Protein AF-A0A9E5TAW5-F1 (afdb_monomer)

Mean predicted aligned error: 6.59 Å

Sequence (122 aa):
MKRLFSFRGGVHPPYFKELTSGKPLVAAALPRRVVIPLSQHTGKPAKPVVKAGDEVKTGQLIGESDGFISLPVHSSISGKVMDIKPWPHPLGRNVTSIIIESDGKDEWTSDLTAHEDYFRLS

Radius of gyration: 19.66 Å; Cα contacts (8 Å, |Δi|>4): 217; chains: 1; bounding box: 40×65×37 Å

Secondary structure (DSSP, 8-state):
-----SSS--------GGGTTTSPP-PPPPPSEEEEES--SSSSPPEE---TT-EE-BT-EEEE--SSS---EE-SSSEEEEEEEEEE-TTS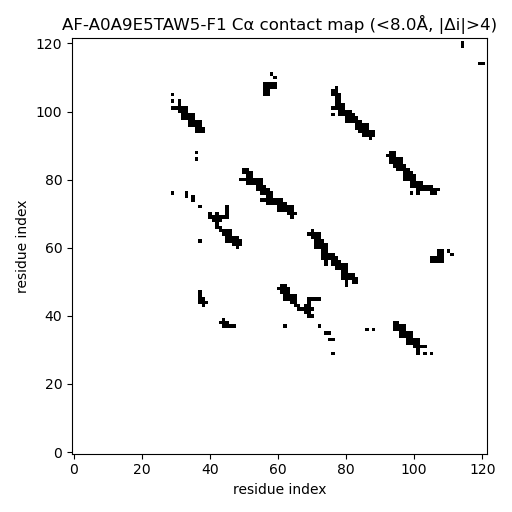SEEEEEEEEE-S--PBPTT----S-GGG--

pLDDT: mean 92.04, std 10.33, range [49.16, 98.81]

Nearest PDB structures (foldseek):
  7zc6-assembly1_C  TM=7.643E-01  e=5.423E-09  Clostridium tetanomorphum
  8rb9-assembly1_C  TM=7.328E-01  e=5.423E-09  Azotobacter vinelandii DJ
  8rbm-assembly1_C  TM=7.710E-01  e=1.057E-08  Azotobacter vinelandii DJ
  8ad0-assembly1_A  TM=7.901E-01  e=2.490E-04  Vibrio cholerae
  8acw-assembly1_A  TM=7.903E-01  e=4.046E-04  Vibrio cholerae

Structure (mmCIF, N/CA/C/O backbone):
data_AF-A0A9E5TAW5-F1
#
_entry.id   AF-A0A9E5TAW5-F1
#
loop_
_atom_site.group_PDB
_atom_site.id
_atom_site.type_symbol
_atom_site.label_atom_id
_atom_site.label_alt_id
_atom_site.label_comp_id
_atom_site.label_asym_id
_atom_site.label_entity_id
_atom_site.label_seq_id
_atom_site.pdbx_PDB_ins_code
_atom_site.Cartn_x
_atom_site.Cartn_y
_atom_site.Cartn_z
_atom_site.occupancy
_atom_site.B_iso_or_equiv
_atom_site.auth_seq_id
_atom_site.auth_comp_id
_atom_site.auth_asym_id
_atom_site.auth_atom_id
_atom_site.pdbx_PDB_model_num
ATOM 1 N N . MET A 1 1 ? -13.072 52.232 5.764 1.00 49.16 1 MET A N 1
ATOM 2 C CA . MET A 1 1 ? -13.736 51.083 5.102 1.00 49.16 1 MET A CA 1
ATOM 3 C C . MET A 1 1 ? -13.100 49.792 5.603 1.00 49.16 1 MET A C 1
ATOM 5 O O . MET A 1 1 ? -11.887 49.661 5.509 1.00 49.16 1 MET A O 1
ATOM 9 N N . LYS A 1 2 ? -13.878 48.883 6.205 1.00 49.62 2 LYS A N 1
ATOM 10 C CA . LYS A 1 2 ? -13.382 47.616 6.775 1.00 49.62 2 LYS A CA 1
ATOM 11 C C . LYS A 1 2 ? -13.320 46.566 5.658 1.00 49.62 2 LYS A C 1
ATOM 13 O O . LYS A 1 2 ? -14.340 46.270 5.046 1.00 49.62 2 LYS A O 1
ATOM 18 N N . ARG A 1 3 ? -12.126 46.051 5.354 1.00 54.75 3 ARG A N 1
ATOM 19 C CA . ARG A 1 3 ? -11.901 45.057 4.294 1.00 54.75 3 ARG A CA 1
ATOM 20 C C . ARG A 1 3 ? -12.415 43.691 4.770 1.00 54.75 3 ARG A C 1
ATOM 22 O O . ARG A 1 3 ? -11.812 43.080 5.646 1.00 54.75 3 ARG A O 1
ATOM 29 N N . LEU A 1 4 ? -13.555 43.259 4.236 1.00 65.44 4 LEU A N 1
ATOM 30 C CA . LEU A 1 4 ? -14.177 41.966 4.527 1.00 65.44 4 LEU A CA 1
ATOM 31 C C . LEU A 1 4 ? -13.536 40.887 3.628 1.00 65.44 4 LEU A C 1
ATOM 33 O O . LEU A 1 4 ? -13.737 40.896 2.419 1.00 65.44 4 LEU A O 1
ATOM 37 N N . PHE A 1 5 ? -12.771 39.987 4.258 1.00 62.41 5 PHE A N 1
ATOM 38 C CA . PHE A 1 5 ? -12.158 38.743 3.746 1.00 62.41 5 PHE A CA 1
ATOM 39 C C . PHE A 1 5 ? -10.896 38.844 2.855 1.00 62.41 5 PHE A C 1
ATOM 41 O O . PHE A 1 5 ? -10.734 39.734 2.021 1.00 62.41 5 PHE A O 1
ATOM 48 N N . SER A 1 6 ? -9.954 37.914 3.089 1.00 65.12 6 SER A N 1
ATOM 49 C CA . SER A 1 6 ? -8.589 37.876 2.529 1.00 65.12 6 SER A CA 1
ATOM 50 C C . SER A 1 6 ? -8.463 37.173 1.170 1.00 65.12 6 SER A C 1
ATOM 52 O O . SER A 1 6 ? -7.374 37.171 0.602 1.00 65.12 6 SER A O 1
ATOM 54 N N . PHE A 1 7 ? -9.547 36.624 0.614 1.00 69.00 7 PHE A N 1
ATOM 55 C CA . PHE A 1 7 ? -9.551 35.952 -0.689 1.00 69.00 7 PHE A CA 1
ATOM 56 C C . PHE A 1 7 ? -10.883 36.171 -1.431 1.00 69.00 7 PHE A C 1
ATOM 58 O O . PHE A 1 7 ? -11.929 36.361 -0.810 1.00 69.00 7 PHE A O 1
ATOM 65 N N . ARG A 1 8 ? -10.842 36.203 -2.772 1.00 67.12 8 ARG A N 1
ATOM 66 C CA . ARG A 1 8 ? -12.033 36.340 -3.630 1.00 67.12 8 ARG A CA 1
ATOM 67 C C . ARG A 1 8 ? -12.615 34.955 -3.928 1.00 67.12 8 ARG A C 1
ATOM 69 O O . ARG A 1 8 ? -11.974 34.176 -4.622 1.00 67.12 8 ARG A O 1
ATOM 76 N N . GLY A 1 9 ? -13.847 34.712 -3.482 1.00 72.38 9 GLY A N 1
ATOM 77 C CA . GLY A 1 9 ? -14.606 33.493 -3.780 1.00 72.38 9 GLY A CA 1
ATOM 78 C C . GLY A 1 9 ? -14.320 32.337 -2.820 1.00 72.38 9 GLY A C 1
ATOM 79 O O . GLY A 1 9 ? -13.213 32.179 -2.330 1.00 72.38 9 GLY A O 1
ATOM 80 N N . GLY A 1 10 ? -15.343 31.535 -2.538 1.00 76.12 10 GLY A N 1
ATOM 81 C CA . GLY A 1 10 ? -15.266 30.376 -1.653 1.00 76.12 10 GLY A CA 1
ATOM 82 C C . GLY A 1 10 ? -16.658 29.983 -1.180 1.00 76.12 10 GLY A C 1
ATOM 83 O O . GLY A 1 10 ? -17.458 30.844 -0.819 1.00 76.12 10 GLY A O 1
ATOM 84 N N . VAL A 1 11 ? -16.954 28.688 -1.205 1.00 82.50 11 VAL A N 1
ATOM 85 C CA . VAL A 1 11 ? 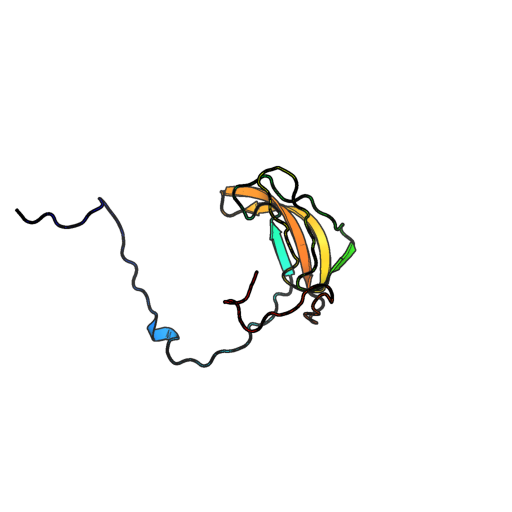-18.133 28.131 -0.538 1.00 82.50 11 VAL A CA 1
ATOM 86 C C . VAL A 1 11 ? -17.663 27.621 0.815 1.00 82.50 11 VAL A C 1
ATOM 88 O O . VAL A 1 11 ? -16.562 27.084 0.922 1.00 82.50 11 VAL A O 1
ATOM 91 N N . HIS A 1 12 ? -18.480 27.803 1.845 1.00 82.75 12 HIS A N 1
ATOM 92 C CA . HIS A 1 12 ? -18.277 27.187 3.148 1.00 82.75 12 HIS A CA 1
ATOM 93 C C . HIS A 1 12 ? -19.332 26.089 3.305 1.00 82.75 12 HIS A C 1
ATOM 95 O O . HIS A 1 12 ? -20.436 26.382 3.770 1.00 82.75 12 HIS A O 1
ATOM 101 N N . PRO A 1 13 ? -19.068 24.857 2.823 1.00 89.19 13 PRO A N 1
ATOM 102 C CA . PRO A 1 13 ? -20.033 23.779 2.944 1.00 89.19 13 PRO A CA 1
ATOM 103 C C . PRO A 1 13 ? -20.365 23.535 4.422 1.00 89.19 13 PRO A C 1
ATOM 105 O O . PRO A 1 13 ? -19.464 23.618 5.261 1.00 89.19 13 PRO A O 1
ATOM 108 N N . PRO A 1 14 ? -21.626 23.224 4.760 1.00 91.81 14 PRO A N 1
ATOM 109 C CA . PRO A 1 14 ? -21.975 22.808 6.112 1.00 91.81 14 PRO A CA 1
ATOM 110 C C . PRO A 1 14 ? -21.135 21.595 6.548 1.00 91.81 14 PRO A C 1
ATOM 112 O O . PRO A 1 14 ? -20.923 20.667 5.768 1.00 91.81 14 PRO A O 1
ATOM 115 N N . TYR A 1 15 ? -20.640 21.612 7.788 1.00 88.88 15 TYR A N 1
ATOM 116 C CA . TYR A 1 15 ? -19.659 20.628 8.264 1.00 88.88 15 TYR A CA 1
ATOM 117 C C . TYR A 1 15 ? -20.251 19.301 8.755 1.00 88.88 15 TYR A C 1
ATOM 119 O O . TYR A 1 15 ? -19.544 18.298 8.730 1.00 88.88 15 TYR A O 1
ATOM 127 N N . PHE A 1 16 ? -21.491 19.301 9.252 1.00 93.38 16 PHE A N 1
ATOM 128 C CA . PHE A 1 16 ? -22.209 18.123 9.759 1.00 93.38 16 PHE A CA 1
ATOM 129 C C . PHE A 1 16 ? -21.443 17.233 10.768 1.00 93.38 16 PHE A 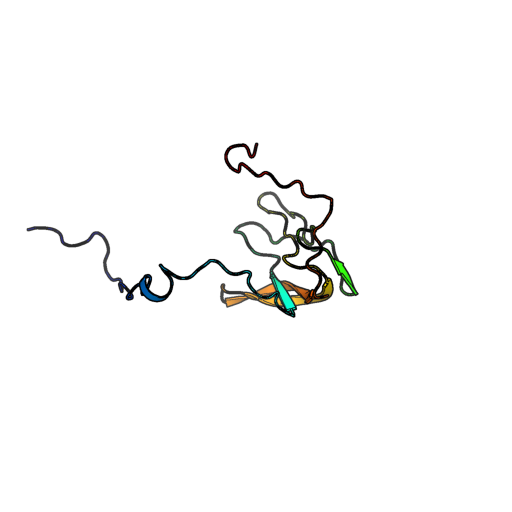C 1
ATOM 131 O O . PHE A 1 16 ? -21.661 16.021 10.843 1.00 93.38 16 PHE A O 1
ATOM 138 N N . LYS A 1 17 ? -20.527 17.808 11.563 1.00 90.81 17 LYS A N 1
ATOM 139 C CA . LYS A 1 17 ? -19.689 17.065 12.531 1.00 90.81 17 LYS A CA 1
ATOM 140 C C . LYS A 1 17 ? -20.518 16.408 13.639 1.00 90.81 17 LYS A C 1
ATOM 142 O O . LYS A 1 17 ? -20.134 15.371 14.177 1.00 90.81 17 LYS A O 1
ATOM 147 N N . GLU A 1 18 ? -21.664 16.996 13.960 1.00 94.94 18 GLU A N 1
ATOM 148 C CA . GLU A 1 18 ? -22.633 16.515 14.941 1.00 94.94 18 GLU A CA 1
ATOM 149 C C . GLU A 1 18 ? -23.220 15.136 14.597 1.00 94.94 18 GLU A C 1
ATOM 151 O O . GLU A 1 18 ? -23.656 14.421 15.495 1.00 94.94 18 GLU A O 1
ATOM 156 N N . LEU A 1 19 ? -23.176 14.706 13.326 1.00 94.56 19 LEU A N 1
ATOM 157 C CA . LEU A 1 19 ? -23.708 13.403 12.903 1.00 94.56 19 LEU A CA 1
ATOM 158 C C . LEU A 1 19 ? -22.942 12.205 13.488 1.00 94.56 19 LEU A C 1
ATOM 160 O O . LEU A 1 19 ? -23.467 11.083 13.513 1.00 94.56 19 LEU A O 1
ATOM 164 N N . THR A 1 20 ? -21.692 12.403 13.915 1.00 93.62 20 THR A N 1
ATOM 165 C CA . THR A 1 20 ? -20.823 11.326 14.416 1.00 93.62 20 THR A CA 1
ATOM 166 C C . THR A 1 20 ? -20.084 11.662 15.708 1.00 93.62 20 THR A C 1
ATOM 168 O O . THR A 1 20 ? -19.433 10.777 16.251 1.00 93.62 20 THR A O 1
ATOM 171 N N . SER A 1 21 ? -20.196 12.883 16.241 1.00 94.50 21 SER A N 1
ATOM 172 C CA . SER A 1 21 ? -19.385 13.352 17.379 1.00 94.50 21 SER A CA 1
ATOM 173 C C . SER A 1 21 ? -19.553 12.550 18.675 1.00 94.50 21 SER A C 1
ATOM 175 O O . SER A 1 21 ? -18.648 12.551 19.500 1.00 94.50 21 SER A O 1
ATOM 177 N N . GLY 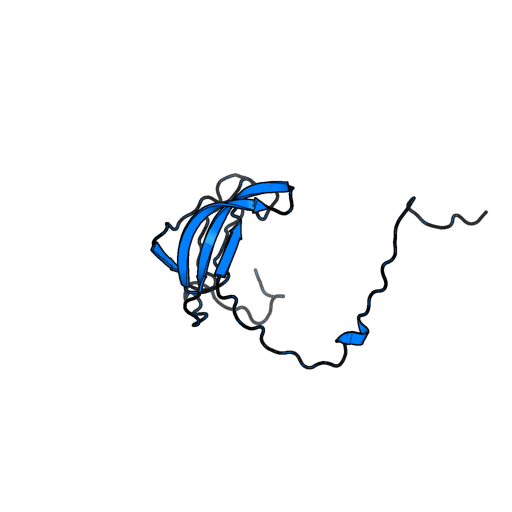A 1 22 ? -20.697 11.887 18.868 1.00 95.38 22 GLY A N 1
ATOM 178 C CA . GLY A 1 22 ? -20.981 11.053 20.044 1.00 95.38 22 GLY A CA 1
ATOM 179 C C . GLY A 1 22 ? -20.975 9.547 19.776 1.00 95.38 22 GLY A C 1
ATOM 180 O O . GLY A 1 22 ? -21.359 8.777 20.653 1.00 95.38 22 GLY A O 1
ATOM 181 N N . LYS A 1 23 ? -20.615 9.107 18.565 1.00 95.44 23 LYS A N 1
ATOM 182 C CA . LYS A 1 23 ? -20.611 7.679 18.223 1.00 95.44 23 LYS A CA 1
ATOM 183 C C . LYS A 1 23 ? -19.324 7.018 18.733 1.00 95.44 23 LYS A C 1
ATOM 185 O O . LYS A 1 23 ? -18.265 7.640 18.655 1.00 95.44 23 LYS A O 1
ATOM 190 N N . PRO A 1 24 ? -19.387 5.770 19.230 1.00 94.88 24 PRO A N 1
ATOM 191 C CA . PRO A 1 24 ? -18.186 5.034 19.605 1.00 94.88 24 PRO A CA 1
ATOM 192 C C . PRO A 1 24 ? -17.301 4.777 18.379 1.00 94.88 24 PRO A C 1
ATOM 194 O O . PRO A 1 24 ? -17.797 4.645 17.257 1.00 94.88 24 PRO A O 1
ATOM 197 N N . LEU A 1 25 ? -15.989 4.673 18.604 1.00 94.06 25 LEU A N 1
ATOM 198 C CA . LEU A 1 25 ? -15.061 4.187 17.586 1.00 94.06 25 LEU A CA 1
ATOM 199 C C . LEU A 1 25 ? -15.351 2.710 17.308 1.00 94.06 25 LEU A C 1
ATOM 201 O O . LEU A 1 25 ? -15.538 1.920 18.233 1.00 94.06 25 LEU A O 1
ATOM 205 N N . VAL A 1 26 ? -15.380 2.342 16.032 1.00 93.31 26 VAL A N 1
ATOM 206 C CA . VAL A 1 26 ? -15.587 0.964 15.581 1.00 93.31 26 VAL A CA 1
ATOM 207 C C . VAL A 1 26 ? -14.526 0.611 14.549 1.00 93.31 26 VAL A C 1
ATOM 209 O O . VAL A 1 26 ? -14.103 1.470 13.773 1.00 93.31 26 VAL A O 1
ATOM 212 N N . ALA A 1 27 ? -14.096 -0.649 14.536 1.00 90.50 27 ALA A N 1
ATOM 213 C CA . ALA A 1 27 ? -13.191 -1.140 13.508 1.00 90.50 27 ALA A CA 1
ATOM 214 C C . ALA A 1 27 ? -13.898 -1.124 12.144 1.00 90.50 27 ALA A C 1
ATOM 216 O O . ALA A 1 27 ? -15.029 -1.599 12.011 1.00 90.50 27 ALA A O 1
ATOM 217 N N . ALA A 1 28 ? -13.236 -0.566 11.132 1.00 90.19 28 ALA A N 1
ATOM 218 C CA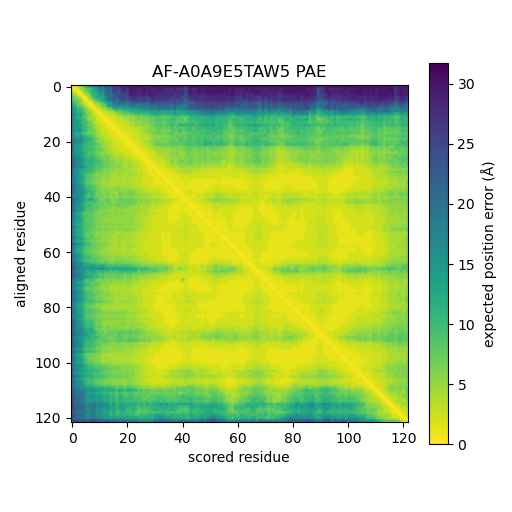 . ALA A 1 28 ? -13.731 -0.627 9.765 1.00 90.19 28 ALA A CA 1
ATOM 219 C C . ALA A 1 28 ? -13.586 -2.056 9.224 1.00 90.19 28 ALA A C 1
ATOM 221 O O . ALA A 1 28 ? -12.585 -2.725 9.475 1.00 90.19 28 ALA A O 1
ATOM 222 N N . ALA A 1 29 ? -14.576 -2.518 8.459 1.00 92.50 29 ALA A N 1
ATOM 223 C CA . ALA A 1 29 ? -14.458 -3.784 7.749 1.00 92.50 29 ALA A CA 1
ATOM 224 C C . ALA A 1 29 ? -13.367 -3.684 6.675 1.00 92.50 29 ALA A C 1
ATOM 226 O O . ALA A 1 29 ? -13.293 -2.690 5.945 1.00 92.50 29 ALA A O 1
ATOM 227 N N . LEU A 1 30 ? -12.553 -4.730 6.554 1.00 93.19 30 LEU A N 1
ATOM 228 C CA . LEU A 1 30 ? -11.508 -4.782 5.541 1.00 93.19 30 LEU A CA 1
ATOM 229 C C . LEU A 1 30 ? -12.124 -4.826 4.138 1.00 93.19 30 LEU A C 1
ATOM 231 O O . LEU A 1 30 ? -13.085 -5.569 3.896 1.00 93.19 30 LEU A O 1
ATOM 235 N N . PRO A 1 31 ? -11.583 -4.057 3.184 1.00 96.75 31 PRO A N 1
ATOM 236 C CA . PRO A 1 31 ? -12.041 -4.116 1.809 1.00 96.75 31 PRO A CA 1
ATOM 237 C C . PRO A 1 31 ? -11.657 -5.458 1.174 1.00 96.75 31 PRO A C 1
ATOM 239 O O . PRO A 1 31 ? -10.545 -5.945 1.339 1.00 96.75 31 PRO A O 1
ATOM 242 N N . ARG A 1 32 ? -12.546 -6.025 0.348 1.00 97.75 32 ARG A N 1
ATOM 243 C CA . ARG A 1 32 ? -12.252 -7.258 -0.416 1.00 97.75 32 ARG A CA 1
ATOM 244 C C . ARG A 1 32 ? -11.139 -7.077 -1.451 1.00 97.75 32 ARG A C 1
ATOM 246 O O . ARG A 1 32 ? -10.532 -8.049 -1.883 1.00 97.75 32 ARG A O 1
ATOM 253 N N . ARG A 1 33 ? -10.911 -5.841 -1.894 1.00 98.00 33 ARG A N 1
ATOM 254 C CA . ARG A 1 33 ? -9.899 -5.482 -2.884 1.00 98.00 33 ARG A CA 1
ATOM 255 C C . ARG A 1 33 ? -9.430 -4.060 -2.643 1.00 98.00 33 ARG A C 1
ATOM 257 O O . ARG A 1 33 ? -10.256 -3.181 -2.402 1.00 98.00 33 ARG A O 1
ATOM 264 N N . VAL A 1 34 ? -8.135 -3.831 -2.808 1.00 98.19 34 VAL A N 1
ATOM 265 C CA . VAL A 1 34 ? -7.547 -2.490 -2.860 1.00 98.19 34 VAL A CA 1
ATOM 266 C C . VAL A 1 34 ? -6.807 -2.283 -4.173 1.00 98.19 34 VAL A C 1
ATOM 268 O O . VAL A 1 34 ? -6.355 -3.232 -4.817 1.00 98.19 34 VAL A O 1
ATOM 271 N N . VAL A 1 35 ? -6.695 -1.019 -4.567 1.00 98.38 35 VAL A N 1
ATOM 272 C CA . VAL A 1 35 ? -5.831 -0.586 -5.661 1.00 98.38 35 VAL A CA 1
ATOM 273 C C . VAL A 1 35 ? -4.898 0.465 -5.096 1.00 98.38 35 VAL A C 1
ATOM 275 O O . VAL A 1 35 ? -5.363 1.500 -4.622 1.00 98.38 35 VAL A O 1
ATOM 278 N N . ILE A 1 36 ? -3.600 0.183 -5.119 1.00 98.38 36 ILE A N 1
ATOM 279 C CA . ILE A 1 36 ? -2.578 1.023 -4.501 1.00 98.38 36 ILE A CA 1
ATOM 280 C C . ILE A 1 36 ? -1.739 1.661 -5.613 1.00 98.38 36 ILE A C 1
ATOM 282 O O . ILE A 1 36 ? -0.944 0.966 -6.252 1.00 98.38 36 ILE A O 1
ATOM 286 N N . PRO A 1 37 ? -1.913 2.966 -5.888 1.00 98.19 37 PRO A N 1
ATOM 287 C CA . PRO A 1 37 ? -1.079 3.684 -6.843 1.00 98.19 37 PRO A CA 1
ATOM 288 C C . PRO A 1 37 ? 0.378 3.722 -6.396 1.00 98.19 37 PRO A C 1
ATOM 290 O O . PRO A 1 37 ? 0.652 3.994 -5.233 1.00 98.19 37 PRO A O 1
ATOM 293 N N . LEU A 1 38 ? 1.318 3.556 -7.328 1.00 97.94 38 LEU A N 1
ATOM 294 C CA . LEU A 1 38 ? 2.749 3.741 -7.048 1.00 97.94 38 LEU A CA 1
ATOM 295 C C . LEU A 1 38 ? 3.183 5.219 -7.082 1.00 97.94 38 LEU A C 1
ATOM 297 O O . LEU A 1 38 ? 4.316 5.557 -6.757 1.00 97.94 38 LEU A O 1
ATOM 301 N N . SER A 1 39 ? 2.278 6.120 -7.473 1.00 96.38 39 SER A N 1
ATOM 302 C CA . SER A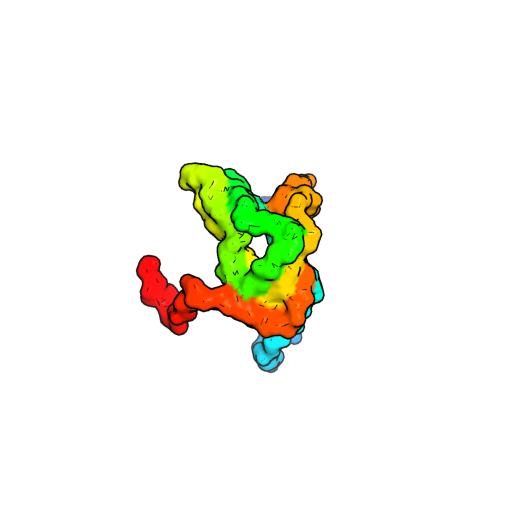 1 39 ? 2.481 7.571 -7.479 1.00 96.38 39 SER A CA 1
ATOM 303 C C . SER A 1 39 ? 1.587 8.220 -6.419 1.00 96.38 39 SER A C 1
ATOM 305 O O . SER A 1 39 ? 0.505 8.698 -6.738 1.00 96.38 39 SER A O 1
ATOM 307 N N . GLN A 1 40 ? 2.024 8.211 -5.155 1.00 94.12 40 GLN A N 1
ATOM 308 C CA . GLN A 1 40 ? 1.290 8.815 -4.021 1.00 94.12 40 GLN A CA 1
ATOM 309 C C . GLN A 1 40 ? 1.887 10.144 -3.533 1.00 94.12 40 GLN A C 1
ATOM 311 O O . GLN A 1 40 ? 1.348 10.787 -2.637 1.00 94.12 40 GLN A O 1
ATOM 316 N N . HIS A 1 41 ? 3.006 10.562 -4.116 1.00 93.19 41 HIS A N 1
ATOM 317 C CA . HIS A 1 41 ? 3.786 11.720 -3.693 1.00 93.19 41 HIS A CA 1
ATOM 318 C C . HIS A 1 41 ? 4.293 12.517 -4.902 1.00 93.19 41 HIS A C 1
ATOM 320 O O . HIS A 1 41 ? 4.252 12.038 -6.034 1.00 93.19 41 HIS A O 1
ATOM 326 N N . THR A 1 42 ? 4.833 13.716 -4.660 1.00 92.50 42 THR A N 1
ATOM 327 C CA . THR A 1 42 ? 5.343 14.631 -5.705 1.00 92.50 42 THR A CA 1
ATOM 328 C C . THR A 1 42 ? 6.547 14.079 -6.478 1.00 92.50 42 THR A C 1
ATOM 330 O O . THR A 1 42 ? 6.783 14.468 -7.618 1.00 92.50 42 THR A O 1
ATOM 333 N N . GLY A 1 43 ? 7.318 13.186 -5.854 1.00 94.06 43 GLY A N 1
ATOM 334 C CA . GLY A 1 43 ? 8.481 12.528 -6.451 1.00 94.06 43 GLY A CA 1
ATOM 335 C C . GLY A 1 43 ? 8.187 11.566 -7.612 1.00 94.06 43 GLY A C 1
ATOM 336 O O . GLY A 1 43 ? 7.031 11.305 -7.948 1.00 94.06 43 GLY A O 1
ATOM 337 N N . LYS A 1 44 ? 9.251 10.995 -8.194 1.00 96.62 44 LYS A N 1
ATOM 338 C CA . LYS A 1 44 ? 9.158 9.954 -9.232 1.00 96.62 44 LYS A CA 1
ATOM 339 C C . LYS A 1 44 ? 8.424 8.725 -8.666 1.00 96.62 44 LYS A C 1
ATOM 341 O O . LYS A 1 44 ? 8.761 8.334 -7.559 1.00 96.62 44 LYS A O 1
ATOM 346 N N . PRO A 1 45 ? 7.442 8.126 -9.370 1.00 96.81 45 PRO A N 1
ATOM 347 C CA . PRO A 1 45 ? 6.682 6.991 -8.844 1.00 96.81 45 PRO A CA 1
ATOM 348 C C . PRO A 1 45 ? 7.573 5.850 -8.345 1.00 96.81 45 PRO A C 1
ATOM 350 O O . PRO A 1 45 ? 8.594 5.560 -8.968 1.00 96.81 45 PRO A O 1
ATOM 353 N N . ALA A 1 46 ? 7.147 5.188 -7.270 1.00 98.25 46 ALA A N 1
ATOM 354 C CA . ALA A 1 46 ? 7.832 4.019 -6.739 1.00 98.25 46 ALA A CA 1
ATOM 355 C C . ALA A 1 46 ? 7.882 2.892 -7.784 1.00 98.25 46 ALA A C 1
ATOM 357 O O . ALA A 1 46 ? 6.948 2.698 -8.570 1.00 98.25 46 ALA A O 1
ATOM 358 N N . LYS A 1 47 ? 8.974 2.130 -7.788 1.00 98.06 47 LYS A N 1
ATOM 359 C CA . LYS A 1 47 ? 9.150 0.975 -8.668 1.00 98.06 47 LYS A CA 1
ATOM 360 C C . LYS A 1 47 ? 8.581 -0.269 -7.978 1.00 98.06 47 LYS A C 1
ATOM 362 O O . LYS A 1 47 ? 8.949 -0.529 -6.837 1.00 98.06 47 LYS A O 1
ATOM 367 N N . PRO A 1 48 ? 7.687 -1.044 -8.619 1.00 98.38 48 PRO A N 1
ATOM 368 C CA . PRO A 1 48 ? 7.102 -2.220 -7.980 1.00 98.38 48 PRO A CA 1
ATOM 369 C C . PRO A 1 48 ? 8.183 -3.263 -7.670 1.00 98.38 48 PRO A C 1
ATOM 371 O O . PRO A 1 48 ? 9.034 -3.537 -8.517 1.00 98.38 48 PRO A O 1
ATOM 374 N N . VAL A 1 49 ? 8.116 -3.860 -6.478 1.00 98.44 49 VAL A N 1
ATOM 375 C CA . VAL A 1 49 ? 9.014 -4.952 -6.037 1.00 98.44 49 VAL A CA 1
ATOM 376 C C . VAL A 1 49 ? 8.301 -6.299 -5.884 1.00 98.44 49 VAL A C 1
ATOM 378 O O . VAL A 1 49 ? 8.922 -7.296 -5.533 1.00 98.44 49 VAL A O 1
ATOM 381 N N . VAL A 1 50 ? 7.005 -6.334 -6.188 1.00 98.56 50 VAL A N 1
ATOM 382 C CA . VAL A 1 50 ? 6.167 -7.540 -6.251 1.00 98.56 50 VAL A CA 1
ATOM 383 C C . VAL A 1 50 ? 5.661 -7.752 -7.678 1.00 98.56 50 VAL A C 1
ATOM 385 O O . VAL A 1 50 ? 5.746 -6.853 -8.519 1.00 98.56 50 VAL A O 1
ATOM 388 N N . LYS A 1 51 ? 5.101 -8.929 -7.956 1.00 98.62 51 LYS A N 1
ATOM 389 C CA . LYS A 1 51 ? 4.466 -9.283 -9.236 1.00 98.62 51 LYS A CA 1
ATOM 390 C C . LYS A 1 51 ? 3.092 -9.918 -9.019 1.00 98.62 51 LYS A C 1
ATOM 392 O O . LYS A 1 51 ? 2.744 -10.345 -7.922 1.00 98.62 51 LYS A O 1
ATOM 397 N N . ALA A 1 52 ? 2.300 -9.992 -10.089 1.00 98.56 52 ALA A N 1
ATOM 398 C CA . ALA A 1 52 ? 1.030 -10.710 -10.064 1.00 98.56 52 ALA A CA 1
ATOM 399 C C . ALA A 1 52 ? 1.242 -12.172 -9.637 1.00 98.56 52 ALA A C 1
ATOM 401 O O . ALA A 1 52 ? 2.133 -12.856 -10.143 1.00 98.56 52 ALA A O 1
ATOM 402 N N . GLY A 1 53 ? 0.405 -12.640 -8.717 1.00 98.56 53 GLY A N 1
ATOM 403 C CA . GLY A 1 53 ? 0.493 -13.961 -8.110 1.00 98.56 53 GLY A CA 1
ATOM 404 C C . GLY A 1 53 ? 1.129 -13.979 -6.721 1.00 98.56 53 GLY A C 1
ATOM 405 O O . GLY A 1 53 ? 0.850 -14.925 -5.987 1.00 98.56 53 GLY A O 1
ATOM 406 N N . ASP A 1 54 ? 1.914 -12.964 -6.352 1.00 98.75 54 ASP A N 1
ATOM 407 C CA . ASP A 1 54 ? 2.588 -12.919 -5.052 1.00 98.75 54 ASP A CA 1
ATOM 408 C C . ASP A 1 54 ? 1.589 -12.727 -3.902 1.00 98.75 54 ASP A C 1
ATOM 410 O O . ASP A 1 54 ? 0.596 -12.002 -4.029 1.00 98.75 54 ASP A O 1
ATOM 414 N N . GLU A 1 55 ? 1.880 -13.353 -2.765 1.00 98.56 55 GLU A N 1
ATOM 415 C CA . GLU A 1 55 ? 1.216 -13.064 -1.495 1.00 98.56 55 GLU A CA 1
ATOM 416 C C . GLU A 1 55 ? 1.923 -11.902 -0.793 1.00 98.56 55 GLU A C 1
ATOM 418 O O . GLU A 1 55 ? 3.151 -11.782 -0.825 1.00 98.56 55 GLU A O 1
ATOM 423 N N . VAL A 1 56 ? 1.137 -11.032 -0.168 1.00 98.38 56 VAL A N 1
ATOM 424 C CA . VAL A 1 56 ? 1.616 -9.845 0.537 1.00 98.38 56 VAL A CA 1
ATOM 425 C C . VAL A 1 56 ? 0.926 -9.707 1.886 1.00 98.38 56 VAL A C 1
ATOM 427 O O . VAL A 1 56 ? -0.230 -10.092 2.050 1.00 98.38 56 VAL A O 1
ATOM 430 N N . LYS A 1 57 ? 1.636 -9.124 2.849 1.00 98.31 57 LYS A N 1
ATOM 431 C CA . LYS A 1 57 ? 1.147 -8.812 4.197 1.00 98.31 57 LYS A CA 1
ATOM 432 C C . LYS A 1 57 ? 0.816 -7.330 4.353 1.00 98.31 57 LYS A C 1
ATOM 434 O O . LYS A 1 57 ? 1.368 -6.489 3.640 1.00 98.31 57 LYS A O 1
ATOM 439 N N . THR A 1 58 ? -0.034 -6.987 5.316 1.00 97.38 58 THR A N 1
ATOM 440 C CA . THR A 1 58 ? -0.293 -5.591 5.693 1.00 97.38 58 THR A CA 1
ATOM 441 C C . THR A 1 58 ? 1.014 -4.929 6.138 1.00 97.38 58 THR A C 1
ATOM 443 O O . THR A 1 58 ? 1.794 -5.495 6.905 1.00 97.38 58 THR A O 1
ATOM 446 N N . GLY A 1 59 ? 1.301 -3.745 5.598 1.00 96.94 59 GLY A N 1
ATOM 447 C CA . GLY A 1 59 ? 2.543 -3.013 5.844 1.00 96.94 59 GLY A CA 1
ATOM 448 C C . GLY A 1 59 ? 3.767 -3.525 5.076 1.00 96.94 59 GLY A C 1
ATOM 449 O O . GLY A 1 59 ? 4.826 -2.918 5.180 1.00 96.94 59 GLY A O 1
ATOM 450 N N . GLN A 1 60 ? 3.664 -4.594 4.279 1.00 98.06 60 GLN A N 1
ATOM 451 C CA . GLN A 1 60 ? 4.787 -5.078 3.466 1.00 98.06 60 GLN A CA 1
ATOM 452 C C . GLN A 1 60 ? 5.156 -4.076 2.363 1.00 98.06 60 GLN A C 1
ATOM 454 O O . GLN A 1 60 ? 4.272 -3.521 1.710 1.00 98.06 60 GLN A O 1
ATOM 459 N N . LEU A 1 61 ? 6.454 -3.878 2.111 1.00 97.94 61 LEU A N 1
ATOM 460 C CA . LEU A 1 61 ? 6.947 -3.067 0.995 1.00 97.94 61 LEU A CA 1
ATOM 461 C C . LEU A 1 61 ? 6.543 -3.697 -0.348 1.00 97.94 61 LEU A C 1
ATOM 463 O O . LEU A 1 61 ? 6.886 -4.843 -0.630 1.00 97.94 61 LEU A O 1
ATOM 467 N N . ILE A 1 62 ? 5.835 -2.938 -1.184 1.00 98.50 62 ILE A N 1
ATOM 468 C CA . ILE A 1 62 ? 5.376 -3.377 -2.516 1.00 98.50 62 ILE A CA 1
ATOM 469 C C . ILE A 1 62 ? 5.878 -2.476 -3.650 1.00 98.50 62 ILE A C 1
ATOM 471 O O . ILE A 1 62 ? 5.854 -2.882 -4.814 1.00 98.50 62 ILE A O 1
ATOM 475 N N . GLY A 1 63 ? 6.387 -1.286 -3.324 1.00 98.25 63 GLY A N 1
ATOM 476 C CA . GLY A 1 63 ? 7.128 -0.432 -4.245 1.00 98.25 63 GLY A CA 1
ATOM 477 C C . GLY A 1 63 ? 8.317 0.241 -3.561 1.00 98.25 63 GLY A C 1
ATOM 478 O O . GLY A 1 63 ? 8.146 0.883 -2.528 1.00 98.25 63 GLY A O 1
ATOM 479 N N . GLU A 1 64 ? 9.508 0.111 -4.139 1.00 97.88 64 GLU A N 1
ATOM 480 C CA . GLU A 1 64 ? 10.733 0.766 -3.670 1.00 97.88 64 GLU A CA 1
ATOM 481 C C . GLU A 1 64 ? 10.863 2.187 -4.236 1.00 97.88 64 GLU A C 1
ATOM 483 O O . GLU A 1 64 ? 10.380 2.488 -5.332 1.00 97.88 64 GLU A O 1
ATOM 488 N N . SER A 1 65 ? 11.535 3.072 -3.497 1.00 97.06 65 SER A N 1
ATOM 489 C CA . SER A 1 65 ? 11.855 4.417 -3.978 1.00 97.06 65 SER A CA 1
ATOM 490 C C . SER A 1 65 ? 12.732 4.358 -5.231 1.00 97.06 65 SER A C 1
ATOM 492 O O . SER A 1 65 ? 13.759 3.686 -5.233 1.00 97.06 65 SER A O 1
ATOM 494 N N . ASP A 1 66 ? 12.382 5.114 -6.273 1.00 95.00 66 ASP A N 1
ATOM 495 C CA . ASP A 1 66 ? 13.103 5.105 -7.551 1.00 95.00 66 ASP A CA 1
ATOM 496 C C . ASP A 1 66 ? 13.462 6.527 -8.010 1.00 95.00 66 ASP A C 1
ATOM 498 O O . ASP A 1 66 ? 12.925 7.051 -8.985 1.00 95.00 66 ASP A O 1
ATOM 502 N N . GLY A 1 67 ? 14.382 7.181 -7.298 1.00 92.44 67 GLY A N 1
ATOM 503 C CA . GLY A 1 67 ? 14.928 8.487 -7.675 1.00 92.44 67 GLY A CA 1
ATOM 504 C C . GLY A 1 67 ? 15.291 9.368 -6.482 1.00 92.44 67 GLY A C 1
ATOM 505 O O . GLY A 1 67 ? 15.097 8.987 -5.333 1.00 92.44 67 GLY A O 1
ATOM 506 N N . PHE A 1 68 ? 15.799 10.573 -6.770 1.00 92.12 68 PHE A N 1
ATOM 507 C CA . PHE A 1 68 ? 16.228 11.530 -5.739 1.00 92.12 68 PHE A CA 1
ATOM 508 C C . PHE A 1 68 ? 15.073 12.006 -4.845 1.00 92.12 68 PHE A C 1
ATOM 510 O O . PHE A 1 68 ? 15.236 12.154 -3.640 1.00 92.12 68 PHE A O 1
ATOM 517 N N . ILE A 1 69 ? 13.893 12.217 -5.434 1.00 95.31 69 ILE A N 1
ATOM 518 C CA . ILE A 1 69 ? 12.652 12.486 -4.702 1.00 95.31 69 ILE A CA 1
ATOM 519 C C . ILE A 1 69 ? 11.723 11.314 -4.995 1.00 95.31 69 ILE A C 1
ATOM 521 O O . ILE A 1 69 ? 11.154 11.245 -6.084 1.00 95.31 69 ILE A O 1
ATOM 525 N N . SER A 1 70 ? 11.610 10.380 -4.053 1.00 96.56 70 SER A N 1
ATOM 526 C CA . SER A 1 70 ? 10.712 9.221 -4.103 1.00 96.56 70 SER A CA 1
ATOM 527 C C . SER A 1 70 ? 10.551 8.632 -2.701 1.00 96.56 70 SER A C 1
ATOM 529 O O . SER A 1 70 ? 11.469 8.739 -1.889 1.00 96.56 70 SER A O 1
ATOM 531 N N . LEU A 1 71 ? 9.412 7.998 -2.422 1.00 97.06 71 LEU A N 1
ATOM 532 C CA . LEU A 1 71 ? 9.152 7.303 -1.160 1.00 97.06 71 LEU A CA 1
ATOM 533 C C . LEU A 1 71 ? 8.693 5.857 -1.412 1.00 97.06 71 LEU A C 1
ATOM 535 O O . LEU A 1 71 ? 8.132 5.576 -2.474 1.00 97.06 71 LEU A O 1
ATOM 539 N N . PRO A 1 72 ? 8.916 4.949 -0.446 1.00 96.94 72 PRO A N 1
ATOM 540 C CA . PRO A 1 72 ? 8.426 3.582 -0.530 1.00 96.94 72 PRO A CA 1
ATOM 541 C C . PRO A 1 72 ? 6.896 3.524 -0.435 1.00 96.94 72 PRO A C 1
ATOM 543 O O . PRO A 1 72 ? 6.263 4.338 0.241 1.00 96.94 72 PRO A O 1
ATOM 546 N N . VAL A 1 73 ? 6.306 2.514 -1.072 1.00 98.12 73 VAL A N 1
ATOM 547 C CA . VAL A 1 73 ? 4.869 2.218 -1.033 1.00 98.12 73 VAL A CA 1
ATOM 548 C C . VAL A 1 73 ? 4.663 0.837 -0.423 1.00 98.12 73 VAL A C 1
ATOM 550 O O . VAL A 1 73 ? 5.310 -0.132 -0.825 1.00 98.12 73 VAL A O 1
ATOM 553 N N . HIS A 1 74 ? 3.741 0.746 0.533 1.00 97.88 74 HIS A N 1
ATOM 554 C CA . HIS A 1 74 ? 3.460 -0.471 1.294 1.00 97.88 74 HIS A CA 1
ATOM 555 C C . HIS A 1 74 ? 2.034 -0.966 1.038 1.00 97.88 74 HIS A C 1
ATOM 557 O O . HIS A 1 74 ? 1.149 -0.185 0.679 1.00 97.88 74 HIS A O 1
ATOM 563 N N . SER A 1 75 ? 1.809 -2.267 1.219 1.00 98.00 75 SER A N 1
ATOM 564 C CA . SER A 1 75 ? 0.475 -2.854 1.128 1.00 98.00 75 SER A CA 1
ATOM 565 C C . SER A 1 75 ? -0.396 -2.397 2.294 1.00 98.00 75 SER A C 1
ATOM 567 O O . SER A 1 75 ? 0.028 -2.438 3.447 1.00 98.00 75 SER A O 1
ATOM 569 N N . SER A 1 76 ? -1.634 -1.999 2.008 1.00 97.25 76 SER A N 1
ATOM 570 C CA . SER A 1 76 ? -2.600 -1.608 3.038 1.00 97.25 76 SER A CA 1
ATOM 571 C C . SER A 1 76 ? -3.394 -2.782 3.615 1.00 97.25 76 SER A C 1
ATOM 573 O O . SER A 1 76 ? -4.127 -2.571 4.572 1.00 97.25 76 SER A O 1
ATOM 575 N N . ILE A 1 77 ? -3.309 -3.971 3.007 1.00 97.56 77 ILE A N 1
ATOM 576 C CA . ILE A 1 77 ? -3.982 -5.202 3.454 1.00 97.56 77 ILE A CA 1
ATOM 577 C C . ILE A 1 77 ? -3.110 -6.435 3.172 1.00 97.56 77 ILE A C 1
ATOM 579 O O . ILE A 1 77 ? -2.262 -6.403 2.274 1.00 97.56 77 ILE A O 1
ATOM 583 N N . SER A 1 78 ? -3.362 -7.541 3.868 1.00 98.25 78 SER A N 1
ATOM 584 C CA . SER A 1 78 ? -2.862 -8.856 3.473 1.00 98.25 78 SER A CA 1
ATOM 585 C C . SER A 1 78 ? -3.702 -9.454 2.346 1.00 98.25 78 SER A C 1
ATOM 587 O O . SER A 1 78 ? -4.907 -9.189 2.221 1.00 98.25 78 SER A O 1
ATOM 589 N N . GLY A 1 79 ? -3.060 -10.258 1.505 1.00 98.38 79 GLY A N 1
ATOM 590 C CA . GLY A 1 79 ? -3.729 -10.969 0.429 1.00 98.38 79 GLY A CA 1
ATOM 591 C C . GLY A 1 79 ? -2.825 -11.252 -0.758 1.00 98.38 79 GLY A C 1
ATOM 592 O O . GLY A 1 79 ? -1.622 -11.449 -0.610 1.00 98.38 79 GLY A O 1
ATOM 593 N N . LYS A 1 80 ? -3.414 -11.286 -1.953 1.00 98.75 80 LYS A N 1
ATOM 594 C CA . LYS A 1 80 ? -2.727 -11.676 -3.186 1.00 98.75 80 LYS A CA 1
ATOM 595 C C . LYS A 1 80 ? -2.699 -10.542 -4.197 1.00 98.75 80 LYS A C 1
ATOM 597 O O . LYS A 1 80 ? -3.728 -9.931 -4.489 1.00 98.75 80 LYS A O 1
ATOM 602 N N . VAL A 1 81 ? -1.529 -10.294 -4.780 1.00 98.81 81 VAL A N 1
ATOM 603 C CA . VAL A 1 81 ? -1.374 -9.367 -5.902 1.00 98.81 81 VAL A CA 1
ATOM 604 C C . VAL A 1 81 ? -2.038 -9.978 -7.129 1.00 98.81 81 VAL A C 1
ATOM 606 O O . VAL A 1 81 ? -1.602 -10.998 -7.660 1.00 98.81 81 VAL A O 1
ATOM 609 N N . MET A 1 82 ? -3.100 -9.341 -7.599 1.00 98.69 82 MET A N 1
ATOM 610 C CA . MET A 1 82 ? -3.867 -9.809 -8.748 1.00 98.69 82 MET A CA 1
ATOM 611 C C . MET A 1 82 ? -3.289 -9.300 -10.061 1.00 98.69 82 MET A C 1
ATOM 613 O O . MET A 1 82 ? -3.284 -10.026 -11.050 1.00 98.69 82 MET A O 1
ATOM 617 N N . ASP A 1 83 ? -2.837 -8.047 -10.081 1.00 98.50 83 ASP A N 1
ATOM 618 C CA . ASP A 1 83 ? -2.362 -7.387 -11.294 1.00 98.50 83 ASP A CA 1
ATOM 619 C C . ASP A 1 83 ? -1.544 -6.134 -10.947 1.00 98.50 83 ASP A C 1
ATOM 621 O O . ASP A 1 83 ? -1.724 -5.535 -9.881 1.00 98.50 83 ASP A O 1
ATOM 625 N N . ILE A 1 84 ? -0.687 -5.710 -11.874 1.00 98.62 84 ILE A N 1
ATOM 626 C CA . ILE A 1 84 ? 0.055 -4.448 -11.806 1.00 98.62 84 ILE A CA 1
ATOM 627 C C . ILE A 1 84 ? -0.146 -3.729 -13.133 1.00 98.62 84 ILE A C 1
ATOM 629 O O . ILE A 1 84 ? 0.445 -4.091 -14.149 1.00 98.62 84 ILE A O 1
ATOM 633 N N . LYS A 1 85 ? -0.997 -2.700 -13.133 1.00 98.44 85 LYS A N 1
ATOM 634 C CA . LYS A 1 85 ? -1.410 -2.025 -14.369 1.00 98.44 85 LYS A CA 1
ATOM 635 C C . LYS A 1 85 ? -1.771 -0.555 -14.163 1.00 98.44 85 LYS A C 1
ATOM 637 O O . LYS A 1 85 ? -1.966 -0.126 -13.024 1.00 98.44 85 LYS A O 1
ATOM 642 N N . PRO A 1 86 ? -1.887 0.237 -15.245 1.00 98.31 86 PRO A N 1
ATOM 643 C CA . PRO A 1 86 ? -2.435 1.585 -15.161 1.00 98.31 86 PRO A CA 1
ATOM 644 C C . PRO A 1 86 ? -3.871 1.583 -14.608 1.00 98.31 86 PRO A C 1
ATOM 646 O O . PRO A 1 86 ? -4.723 0.838 -15.092 1.00 98.31 86 PRO A O 1
ATOM 649 N N . TRP A 1 87 ? -4.145 2.440 -13.623 1.00 98.06 87 TRP A N 1
ATOM 650 C CA . TRP A 1 87 ? -5.462 2.605 -12.993 1.00 98.06 87 TRP A CA 1
ATOM 651 C C . TRP A 1 87 ? -5.811 4.091 -12.799 1.00 98.06 87 TRP A C 1
ATOM 653 O O . TRP A 1 87 ? -4.882 4.884 -12.603 1.00 98.06 87 TRP A O 1
ATOM 663 N N . PRO A 1 88 ? -7.102 4.487 -12.831 1.00 97.81 88 PRO A N 1
ATOM 664 C CA . PRO A 1 88 ? -7.516 5.873 -12.613 1.00 97.81 88 PRO A CA 1
ATOM 665 C C . PRO A 1 88 ? -6.966 6.485 -11.321 1.00 97.81 88 PRO A C 1
ATOM 667 O O . PRO A 1 88 ? -7.148 5.942 -10.232 1.00 97.81 88 PRO A O 1
ATOM 670 N N . HIS A 1 89 ? -6.325 7.647 -11.449 1.00 95.94 89 HIS A N 1
ATOM 671 C CA . HIS A 1 89 ? -5.778 8.430 -10.345 1.00 95.94 89 HIS A CA 1
ATOM 672 C C . HIS A 1 89 ? -6.554 9.748 -10.177 1.00 95.94 89 HIS A C 1
ATOM 674 O O . 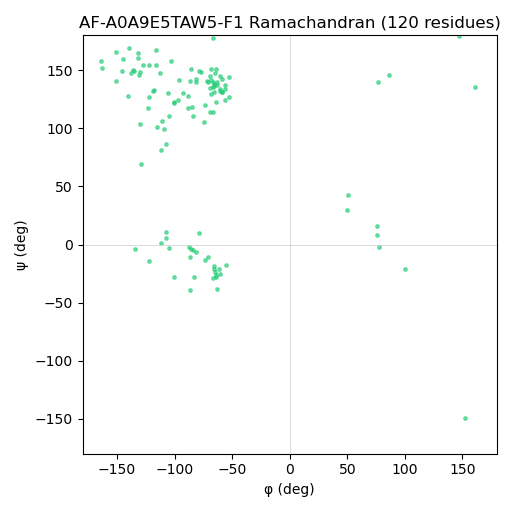HIS A 1 89 ? -6.942 10.342 -11.188 1.00 95.94 89 HIS A O 1
ATOM 680 N N . PRO A 1 90 ? -6.704 10.292 -8.951 1.00 92.19 90 PRO A N 1
ATOM 681 C CA . PRO A 1 90 ? -7.382 11.574 -8.708 1.00 92.19 90 PRO A CA 1
ATOM 682 C C . PRO A 1 90 ? -6.835 12.776 -9.495 1.00 92.19 90 PRO A C 1
ATOM 684 O O . PRO A 1 90 ? -7.524 13.776 -9.655 1.00 92.19 90 PRO A O 1
ATOM 687 N N . LEU A 1 91 ? -5.615 12.672 -10.032 1.00 91.38 91 LEU A N 1
ATOM 688 C CA . LEU A 1 91 ? -5.015 13.679 -10.920 1.00 91.38 91 LEU A CA 1
ATOM 689 C C . LEU A 1 91 ? -5.518 13.605 -12.377 1.00 91.38 91 LEU A C 1
ATOM 691 O O . LEU A 1 91 ? -4.931 14.230 -13.253 1.00 91.38 91 LEU A O 1
ATOM 695 N N . GLY A 1 92 ? -6.559 12.818 -12.663 1.00 94.25 92 GLY A N 1
ATOM 696 C CA . GLY A 1 92 ? -7.181 12.740 -13.990 1.00 94.25 92 GLY A CA 1
ATOM 697 C C . GLY A 1 92 ? -6.386 11.946 -15.031 1.00 94.25 92 GLY A C 1
ATOM 698 O O . GLY A 1 92 ? -6.651 12.060 -16.224 1.00 94.25 92 GLY A O 1
ATOM 699 N N . ARG A 1 93 ? -5.413 11.135 -14.604 1.00 95.25 93 ARG A N 1
ATOM 700 C CA . ARG A 1 93 ? -4.619 10.252 -15.474 1.00 95.25 93 ARG A CA 1
ATOM 701 C C . ARG A 1 93 ? -4.560 8.845 -14.901 1.00 95.25 93 ARG A C 1
ATOM 703 O O . ARG A 1 93 ? -4.747 8.667 -13.701 1.00 95.25 93 ARG A O 1
ATOM 710 N N . ASN A 1 94 ? -4.239 7.862 -15.734 1.00 97.38 94 ASN A N 1
ATOM 711 C CA . ASN A 1 94 ? -3.928 6.528 -15.233 1.00 97.38 94 ASN A CA 1
ATOM 712 C C . ASN A 1 94 ? -2.477 6.471 -14.746 1.00 97.38 94 ASN A C 1
ATOM 714 O O . ASN A 1 94 ? -1.583 7.025 -15.386 1.00 97.38 94 ASN A O 1
ATOM 718 N N . VAL A 1 95 ? -2.244 5.788 -13.627 1.00 97.44 95 VAL A N 1
ATOM 719 C CA . VAL A 1 95 ? -0.900 5.543 -13.080 1.00 97.44 95 VAL A CA 1
ATOM 720 C C . VAL A 1 95 ? -0.729 4.065 -12.755 1.00 97.44 95 VAL A C 1
ATOM 722 O O . VAL A 1 95 ? -1.701 3.394 -12.400 1.00 97.44 95 VAL A O 1
ATOM 725 N N . THR A 1 96 ? 0.495 3.547 -12.874 1.00 98.19 96 THR A N 1
ATOM 726 C CA . THR A 1 96 ? 0.807 2.167 -12.483 1.00 98.19 96 THR A CA 1
ATOM 727 C C . THR A 1 96 ? 0.413 1.945 -11.026 1.00 98.19 96 THR A C 1
ATOM 729 O O . THR A 1 96 ? 0.823 2.697 -10.140 1.00 98.19 96 THR A O 1
ATOM 732 N N . SER A 1 97 ? -0.425 0.939 -10.800 1.00 98.69 97 SER A N 1
ATOM 733 C CA . SER A 1 97 ? -1.017 0.628 -9.505 1.00 98.69 97 SER A CA 1
ATOM 734 C C . SER A 1 97 ? -1.007 -0.878 -9.280 1.00 98.69 97 SER A C 1
ATOM 736 O O . SER A 1 97 ? -1.143 -1.649 -10.232 1.00 98.69 97 SER A O 1
ATOM 738 N N . ILE A 1 98 ? -0.869 -1.286 -8.023 1.00 98.75 98 ILE A N 1
ATOM 739 C CA . ILE A 1 98 ? -0.894 -2.687 -7.602 1.00 98.75 98 ILE A CA 1
ATOM 740 C C . ILE A 1 98 ? -2.303 -3.010 -7.107 1.00 98.75 98 ILE A C 1
ATOM 742 O O . ILE A 1 98 ? -2.838 -2.318 -6.240 1.00 98.75 98 ILE A O 1
ATOM 746 N N . ILE A 1 99 ? -2.923 -4.039 -7.681 1.00 98.69 99 ILE A N 1
ATOM 747 C CA . ILE A 1 99 ? -4.263 -4.497 -7.303 1.00 98.69 99 ILE A CA 1
ATOM 748 C C . ILE A 1 99 ? -4.111 -5.710 -6.401 1.00 98.69 99 ILE A C 1
ATOM 750 O O . ILE A 1 99 ? -3.517 -6.703 -6.815 1.00 98.69 99 ILE A O 1
ATOM 754 N N . ILE A 1 100 ? -4.668 -5.644 -5.195 1.00 98.81 100 ILE A N 1
ATOM 755 C CA . ILE A 1 100 ? -4.550 -6.704 -4.189 1.00 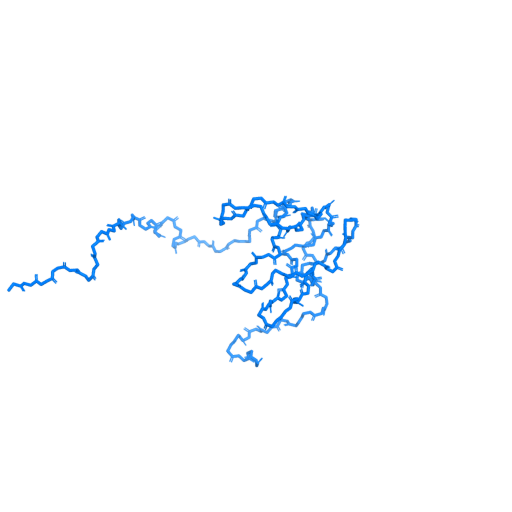98.81 100 ILE A CA 1
ATOM 756 C C . ILE A 1 100 ? -5.950 -7.163 -3.801 1.00 98.81 100 ILE A C 1
ATOM 758 O O . ILE A 1 100 ? -6.808 -6.342 -3.468 1.00 98.81 100 ILE A O 1
ATOM 762 N N . GLU A 1 101 ? -6.192 -8.468 -3.877 1.00 98.69 101 GLU A N 1
ATOM 763 C CA . GLU A 1 101 ? -7.395 -9.111 -3.350 1.00 98.69 101 GLU A CA 1
ATOM 764 C C . GLU A 1 101 ? -7.125 -9.597 -1.929 1.00 98.69 101 GLU A C 1
ATOM 766 O O . GLU A 1 101 ? -6.100 -10.227 -1.678 1.00 98.69 101 GLU A O 1
ATOM 771 N N . SER A 1 102 ? -8.025 -9.264 -1.005 1.00 98.06 102 SER A N 1
ATOM 772 C CA . SER A 1 102 ? -7.860 -9.576 0.413 1.00 98.06 102 SER A CA 1
ATOM 773 C C . SER A 1 102 ? -8.012 -11.070 0.680 1.00 98.06 102 SER A C 1
ATOM 775 O O . SER A 1 102 ? -8.924 -11.708 0.154 1.00 98.06 102 SER A O 1
ATOM 777 N N . ASP A 1 103 ? -7.167 -11.603 1.561 1.00 97.12 103 ASP A N 1
ATOM 778 C CA . ASP A 1 103 ? -7.324 -12.942 2.142 1.00 97.12 103 ASP A CA 1
ATOM 779 C C . ASP A 1 103 ? -8.241 -12.965 3.383 1.00 97.12 103 ASP A C 1
ATOM 781 O O . ASP A 1 103 ? -8.528 -14.034 3.922 1.00 97.12 103 ASP A O 1
ATOM 785 N N . GLY A 1 104 ? -8.714 -11.795 3.828 1.00 95.31 104 GLY A N 1
ATOM 786 C CA . GLY A 1 104 ? -9.574 -11.626 4.998 1.00 95.31 104 GLY A CA 1
ATOM 787 C C . GLY A 1 104 ? -8.865 -11.736 6.351 1.00 95.31 104 GLY A C 1
ATOM 788 O O . GLY A 1 104 ? -9.560 -11.771 7.365 1.00 95.31 104 GLY A O 1
ATOM 789 N N . LYS A 1 105 ? -7.527 -11.806 6.388 1.00 94.94 105 LYS A N 1
ATOM 790 C CA . LYS A 1 105 ? -6.774 -12.058 7.628 1.00 94.94 105 LYS A CA 1
ATOM 791 C C . LYS A 1 105 ? -6.157 -10.811 8.265 1.00 94.94 105 LYS A C 1
ATOM 793 O O . LYS A 1 105 ? -5.989 -10.794 9.478 1.00 94.94 105 LYS A O 1
ATOM 798 N N . ASP A 1 106 ? -5.837 -9.796 7.462 1.00 93.12 106 ASP A N 1
ATOM 799 C CA . ASP A 1 106 ? -5.087 -8.589 7.863 1.00 93.12 106 ASP A CA 1
ATOM 800 C C . ASP A 1 106 ? -3.786 -8.889 8.618 1.00 93.12 106 ASP A C 1
ATOM 802 O O . ASP A 1 106 ? -3.454 -8.277 9.632 1.00 93.12 106 ASP A O 1
ATOM 806 N N . GLU A 1 107 ? -3.041 -9.880 8.133 1.00 96.06 107 GLU A N 1
ATOM 807 C CA . GLU A 1 107 ? -1.771 -10.264 8.739 1.00 96.06 107 GLU A CA 1
ATOM 808 C C . GLU A 1 107 ? -0.696 -9.218 8.432 1.00 96.06 107 GLU A C 1
ATOM 810 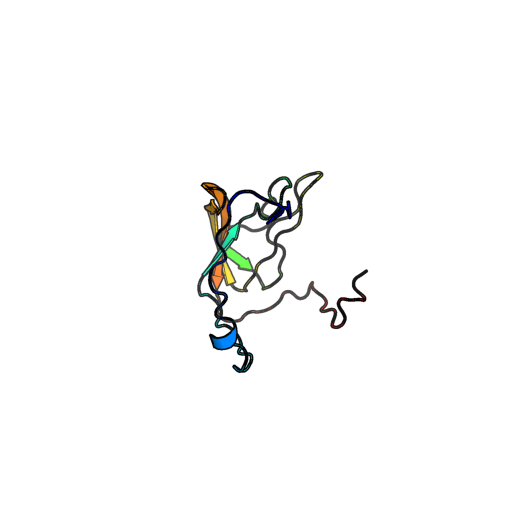O O . GLU A 1 107 ? -0.353 -8.979 7.272 1.00 96.06 107 GLU A O 1
ATOM 815 N N . TRP A 1 108 ? -0.130 -8.620 9.480 1.00 96.06 108 TRP A N 1
ATOM 816 C CA . TRP A 1 108 ? 0.948 -7.641 9.370 1.00 96.06 108 TRP A CA 1
ATOM 817 C C . TRP A 1 108 ? 2.301 -8.298 9.084 1.00 96.06 108 TRP A C 1
ATOM 819 O O . TRP A 1 108 ? 2.584 -9.420 9.517 1.00 96.06 108 TRP A O 1
ATOM 829 N N . THR A 1 109 ? 3.161 -7.592 8.348 1.00 96.19 109 THR A N 1
ATOM 830 C CA . THR A 1 109 ? 4.559 -8.004 8.179 1.00 96.19 109 THR A CA 1
ATOM 831 C C . THR A 1 109 ? 5.309 -7.963 9.515 1.00 96.19 109 THR A C 1
ATOM 833 O O . THR A 1 109 ? 5.044 -7.115 10.364 1.00 96.19 109 THR A O 1
ATOM 836 N N . SER A 1 110 ? 6.273 -8.868 9.690 1.00 93.00 110 SER A N 1
ATOM 837 C CA . SER A 1 110 ? 7.160 -8.915 10.862 1.00 93.00 110 SER A CA 1
ATOM 838 C C . SER A 1 110 ? 8.223 -7.817 10.866 1.00 93.00 110 SER A C 1
ATOM 840 O O . SER A 1 110 ? 8.878 -7.609 11.881 1.00 93.00 110 SER A O 1
ATOM 842 N N . ASP A 1 111 ? 8.412 -7.141 9.734 1.00 88.06 111 ASP A N 1
ATOM 843 C CA . ASP A 1 111 ? 9.524 -6.208 9.527 1.00 88.06 111 ASP A CA 1
ATOM 844 C C . ASP A 1 111 ? 9.235 -4.803 10.083 1.00 88.06 111 ASP A C 1
ATOM 846 O O . ASP A 1 111 ? 10.102 -3.930 10.055 1.00 88.06 111 ASP A O 1
ATOM 850 N N . LEU A 1 112 ? 8.014 -4.568 10.575 1.00 85.31 112 LEU A N 1
ATOM 851 C CA . LEU A 1 112 ? 7.593 -3.300 11.159 1.00 85.31 112 LEU A CA 1
ATOM 852 C C . LEU A 1 112 ? 7.500 -3.408 12.680 1.00 85.31 112 LEU A C 1
ATOM 854 O O . LEU A 1 112 ? 6.822 -4.280 13.220 1.00 85.31 112 LEU A O 1
ATOM 858 N N . THR A 1 113 ? 8.117 -2.448 13.366 1.00 83.06 113 THR A N 1
ATOM 859 C CA . THR A 1 113 ? 7.994 -2.284 14.817 1.00 83.06 113 THR A CA 1
ATOM 860 C C . THR A 1 113 ? 6.997 -1.172 15.107 1.00 83.06 113 THR A C 1
ATOM 862 O O . THR A 1 113 ? 7.181 -0.032 14.678 1.00 83.06 113 THR A O 1
ATOM 865 N N . ALA A 1 114 ? 5.932 -1.489 15.842 1.00 82.25 114 ALA A N 1
ATOM 866 C CA . ALA A 1 114 ? 4.994 -0.476 16.300 1.00 82.25 114 ALA A CA 1
ATOM 867 C C . ALA A 1 114 ? 5.665 0.430 17.344 1.00 82.25 114 ALA A C 1
ATOM 869 O O . ALA A 1 114 ? 6.232 -0.047 18.327 1.00 82.25 114 ALA A O 1
ATOM 870 N N . HIS A 1 115 ? 5.564 1.742 17.144 1.00 85.06 115 HIS A N 1
ATOM 871 C CA . HIS A 1 115 ? 5.949 2.737 18.138 1.00 85.06 115 HIS A CA 1
ATOM 872 C C . HIS A 1 115 ? 4.680 3.314 18.764 1.00 85.06 115 HIS A C 1
ATOM 874 O O . HIS A 1 115 ? 3.932 4.027 18.099 1.00 85.06 115 HIS A O 1
ATOM 880 N N . GLU A 1 116 ? 4.430 3.002 20.037 1.00 84.19 116 GLU A N 1
ATOM 881 C CA . GLU A 1 116 ? 3.235 3.484 20.748 1.00 84.19 116 GLU A CA 1
ATOM 882 C C . GLU A 1 116 ? 3.243 5.006 20.954 1.00 84.19 116 GLU A C 1
ATOM 884 O O . GLU A 1 116 ? 2.190 5.639 20.994 1.00 84.19 116 GLU A O 1
ATOM 889 N N . ASP A 1 117 ? 4.435 5.602 21.051 1.00 88.56 117 ASP A N 1
ATOM 890 C CA . ASP A 1 117 ? 4.625 7.041 21.210 1.00 88.56 117 ASP A CA 1
ATOM 891 C C . ASP A 1 117 ? 5.210 7.647 19.931 1.00 88.56 117 ASP A C 1
ATOM 893 O O . ASP A 1 117 ? 6.421 7.605 19.690 1.00 88.56 117 ASP A O 1
ATOM 897 N N . TYR A 1 118 ? 4.342 8.239 19.110 1.00 83.81 118 TYR A N 1
ATOM 898 C CA . TYR A 1 118 ? 4.756 8.871 17.859 1.00 83.81 118 TYR A CA 1
ATOM 899 C C . TYR A 1 118 ? 5.659 10.097 18.076 1.00 83.81 118 TYR A C 1
ATOM 901 O O . TYR A 1 118 ? 6.375 10.479 17.153 1.00 83.81 118 TYR A O 1
ATOM 909 N N . PHE A 1 119 ? 5.684 10.701 19.275 1.00 87.81 119 PHE A N 1
ATOM 910 C CA . PHE A 1 119 ? 6.618 11.791 19.590 1.00 87.81 119 PHE A CA 1
ATOM 911 C C . PHE A 1 119 ? 8.068 11.310 19.731 1.00 87.81 119 PHE A C 1
ATOM 913 O O . PHE A 1 119 ? 8.978 12.135 19.796 1.00 87.81 119 PHE A O 1
ATOM 920 N N . ARG A 1 120 ? 8.294 9.992 19.781 1.00 84.00 120 ARG A N 1
ATOM 921 C CA . ARG A 1 120 ? 9.621 9.367 19.885 1.00 84.00 120 ARG A CA 1
ATOM 922 C C . ARG A 1 120 ? 10.079 8.694 18.594 1.00 84.00 120 ARG A C 1
ATOM 924 O O . ARG A 1 120 ? 11.066 7.964 18.623 1.00 84.00 120 ARG A O 1
ATOM 931 N N . LEU A 1 121 ? 9.374 8.910 17.483 1.00 80.06 121 LEU A N 1
ATOM 932 C CA . LEU A 1 121 ? 9.855 8.489 16.170 1.00 80.06 121 LEU A CA 1
ATOM 933 C C . LEU A 1 121 ? 11.101 9.319 15.822 1.00 80.06 121 LEU A C 1
ATOM 935 O O . LEU A 1 121 ? 11.019 10.543 15.717 1.00 80.06 121 LEU A O 1
ATOM 939 N N . SER A 1 122 ? 12.248 8.642 15.735 1.00 66.19 122 SER A N 1
ATOM 940 C CA . SER A 1 122 ? 13.556 9.210 15.378 1.00 66.19 122 SER A CA 1
ATOM 941 C C . SER A 1 122 ? 13.726 9.374 13.877 1.00 66.19 122 SER A C 1
ATOM 943 O O . SER A 1 122 ? 13.364 8.402 13.172 1.00 66.19 122 SER A O 1
#

Foldseek 3Di:
DDDPDDDDDDDDPDDVCVVPVPPDDDDDQDDQKDKAFQPPDPDDGFQAPDAFFDWFAAQAFGGHFDDPDGDTDGDNFTAGFHHFDFDDDPVRGTGTITMGGHPRPRGHDPVDDDDPDPVPDD

Solvent-accessible surface area (backbone atoms only — not comparable to full-atom values): 7744 Å² total; per-residue (Å²): 138,84,85,82,73,97,68,89,81,85,83,82,76,86,77,70,59,80,82,53,72,85,58,81,90,73,86,77,80,81,63,69,59,53,74,47,59,36,62,85,61,96,38,45,50,24,43,72,74,64,53,62,74,39,76,46,27,16,68,30,80,40,17,43,54,49,60,97,48,40,57,70,38,57,32,90,49,14,25,33,30,70,40,74,44,72,38,88,39,98,87,80,44,68,40,55,22,44,30,35,39,43,69,85,72,65,46,64,41,87,89,64,82,87,66,94,54,72,92,70,70,128